Protein AF-E1F5T4-F1 (afdb_monomer_lite)

Structure (mmCIF, N/CA/C/O backbone):
data_AF-E1F5T4-F1
#
_entry.id   AF-E1F5T4-F1
#
loop_
_atom_site.group_PDB
_atom_site.id
_atom_site.type_symbol
_atom_site.label_atom_id
_atom_site.label_alt_id
_atom_site.label_comp_id
_atom_site.label_asym_id
_atom_site.label_entity_id
_atom_site.label_seq_id
_atom_site.pdbx_PDB_ins_code
_atom_site.Cartn_x
_atom_site.Cartn_y
_atom_site.Cartn_z
_atom_site.occupancy
_atom_site.B_iso_or_equiv
_atom_site.auth_seq_id
_atom_site.auth_comp_id
_atom_site.auth_asym_id
_atom_site.auth_atom_id
_atom_site.pdbx_PDB_model_num
ATOM 1 N N . MET A 1 1 ? 17.589 -21.939 8.152 1.00 44.81 1 MET A N 1
ATOM 2 C CA . MET A 1 1 ? 18.693 -21.433 8.996 1.00 44.81 1 MET A CA 1
ATOM 3 C C . MET A 1 1 ? 19.999 -21.638 8.258 1.00 44.81 1 MET A C 1
ATOM 5 O O . MET A 1 1 ? 20.348 -22.787 8.052 1.00 44.81 1 MET A O 1
ATOM 9 N N . LEU A 1 2 ? 20.675 -20.559 7.862 1.00 40.00 2 LEU A N 1
ATOM 10 C CA . LEU A 1 2 ? 22.120 -20.501 7.610 1.00 40.00 2 LEU A CA 1
ATOM 11 C C . LEU A 1 2 ? 22.508 -19.014 7.578 1.00 40.00 2 LEU A C 1
ATOM 13 O O . LEU A 1 2 ? 22.248 -18.298 6.619 1.00 40.00 2 LEU A O 1
ATOM 17 N N . THR A 1 3 ? 23.044 -18.553 8.702 1.00 41.19 3 THR A N 1
ATOM 18 C CA . THR A 1 3 ? 23.644 -17.238 8.944 1.00 41.19 3 THR A CA 1
ATOM 19 C C . THR A 1 3 ? 25.095 -17.230 8.475 1.00 41.19 3 THR A C 1
ATOM 21 O O . THR A 1 3 ? 25.847 -18.122 8.870 1.00 41.19 3 THR A O 1
ATOM 24 N N . ARG A 1 4 ? 25.532 -16.193 7.751 1.00 44.38 4 ARG A N 1
ATOM 25 C CA . ARG A 1 4 ? 26.949 -15.797 7.696 1.00 44.38 4 ARG A CA 1
ATOM 26 C C . ARG A 1 4 ? 27.090 -14.272 7.688 1.00 44.38 4 ARG A C 1
ATOM 28 O O . ARG A 1 4 ? 26.847 -13.618 6.683 1.00 44.38 4 ARG A O 1
ATOM 35 N N . ASN A 1 5 ? 27.509 -13.760 8.845 1.00 36.56 5 ASN A N 1
ATOM 36 C CA . ASN A 1 5 ? 28.290 -12.531 9.020 1.00 36.56 5 ASN A CA 1
ATOM 37 C C . ASN A 1 5 ? 29.606 -12.683 8.195 1.00 36.56 5 ASN A C 1
ATOM 39 O O . ASN A 1 5 ? 29.991 -13.809 7.886 1.00 36.56 5 ASN A O 1
ATOM 43 N N . SER A 1 6 ? 30.409 -11.681 7.828 1.00 39.72 6 SER A N 1
ATOM 44 C CA . SER A 1 6 ? 30.832 -10.498 8.580 1.00 39.72 6 SER A CA 1
ATOM 45 C C . SER A 1 6 ? 31.825 -9.667 7.736 1.00 39.72 6 SER A C 1
ATOM 47 O O . SER A 1 6 ? 32.564 -10.238 6.941 1.00 39.72 6 SER A O 1
ATOM 49 N N . LEU A 1 7 ? 31.927 -8.386 8.105 1.00 38.59 7 LEU A N 1
ATOM 50 C CA . LEU A 1 7 ? 33.125 -7.531 8.198 1.00 38.59 7 LEU A CA 1
ATOM 51 C C . LEU A 1 7 ? 33.671 -6.734 6.989 1.00 38.59 7 LEU A C 1
ATOM 53 O O . LEU A 1 7 ? 34.005 -7.252 5.930 1.00 38.59 7 LEU A O 1
ATOM 57 N N . LEU A 1 8 ? 33.796 -5.438 7.291 1.00 44.03 8 LEU A N 1
ATOM 58 C CA . LEU A 1 8 ? 34.416 -4.298 6.618 1.00 44.03 8 LEU A CA 1
ATOM 59 C C . LEU A 1 8 ? 35.960 -4.245 6.771 1.00 44.03 8 LEU A C 1
ATOM 61 O O . LEU A 1 8 ? 36.514 -4.926 7.632 1.00 44.03 8 LEU A O 1
ATOM 65 N N . ASP A 1 9 ? 36.555 -3.311 6.004 1.00 34.31 9 ASP A N 1
ATOM 66 C CA . ASP A 1 9 ? 37.854 -2.601 6.160 1.00 34.31 9 ASP A CA 1
ATOM 67 C C . ASP A 1 9 ? 39.138 -3.359 5.732 1.00 34.31 9 ASP A C 1
ATOM 69 O O . ASP A 1 9 ? 39.302 -4.532 6.030 1.00 34.31 9 ASP A O 1
ATOM 73 N N . THR A 1 10 ? 40.167 -2.819 5.049 1.00 37.69 10 THR A N 1
ATOM 74 C CA . THR A 1 10 ? 40.683 -1.450 4.767 1.00 37.69 10 THR A CA 1
ATOM 75 C C . THR A 1 10 ? 41.777 -1.553 3.660 1.00 37.69 10 THR A C 1
ATOM 77 O O . THR A 1 10 ? 42.378 -2.623 3.546 1.00 37.69 10 THR A O 1
ATOM 80 N N . PRO A 1 11 ? 42.147 -0.492 2.902 1.00 49.28 11 PRO A N 1
ATOM 81 C CA . PRO A 1 11 ? 43.300 -0.502 1.988 1.00 49.28 11 PRO A CA 1
ATOM 82 C C . PRO A 1 11 ? 44.520 0.241 2.571 1.00 49.28 11 PRO A C 1
ATOM 84 O O . PRO A 1 11 ? 44.391 1.383 3.001 1.00 49.28 11 PRO A O 1
ATOM 87 N N . MET A 1 12 ? 45.719 -0.358 2.534 1.00 36.31 12 MET A N 1
ATOM 88 C CA . MET A 1 12 ? 46.991 0.328 2.831 1.00 36.31 12 MET A CA 1
ATOM 89 C C . MET A 1 12 ? 48.173 -0.329 2.107 1.00 36.31 12 MET A C 1
ATOM 91 O O . MET A 1 12 ? 48.594 -1.412 2.493 1.00 36.31 12 MET A O 1
ATOM 95 N N . TYR A 1 13 ? 48.767 0.368 1.133 1.00 35.03 13 TYR A N 1
ATOM 96 C CA . TYR A 1 13 ? 50.180 0.199 0.770 1.00 35.03 13 TYR A CA 1
ATOM 97 C C . TYR A 1 13 ? 50.787 1.546 0.343 1.00 35.03 13 TYR A C 1
ATOM 99 O O . TYR A 1 13 ? 50.629 2.007 -0.784 1.00 35.03 13 TYR A O 1
ATOM 107 N N . SER A 1 14 ? 51.509 2.163 1.279 1.00 31.95 14 SER A N 1
ATOM 108 C CA . SER A 1 14 ? 52.645 3.067 1.032 1.00 31.95 14 SER A CA 1
ATOM 109 C C . SER A 1 14 ? 53.808 2.218 0.471 1.00 31.95 14 SER A C 1
ATOM 111 O O . SER A 1 14 ? 53.874 1.025 0.747 1.00 31.95 14 SER A O 1
ATOM 113 N N . THR A 1 15 ? 54.812 2.658 -0.293 1.00 32.66 15 THR A N 1
ATOM 114 C CA . THR A 1 15 ? 55.751 3.779 -0.126 1.00 32.66 15 THR A CA 1
ATOM 115 C C . THR A 1 15 ? 56.770 3.649 -1.276 1.00 32.66 15 THR A C 1
ATOM 117 O O . THR A 1 15 ? 57.199 2.531 -1.546 1.00 32.66 15 THR A O 1
ATOM 120 N N . SER A 1 16 ? 57.281 4.734 -1.866 1.00 32.66 16 SER A N 1
ATOM 121 C CA . SER A 1 16 ? 58.687 4.758 -2.320 1.00 32.66 16 SER A CA 1
ATOM 122 C C . SER A 1 16 ? 59.184 6.191 -2.497 1.00 32.66 16 SER A C 1
ATOM 124 O O . SER A 1 16 ? 58.722 6.936 -3.356 1.00 32.66 16 SER A O 1
ATOM 126 N N . ARG A 1 17 ? 60.132 6.576 -1.639 1.00 38.81 17 ARG A N 1
ATOM 127 C CA . ARG A 1 17 ? 60.861 7.847 -1.647 1.00 38.81 17 ARG A CA 1
ATOM 128 C C . ARG A 1 17 ? 62.343 7.508 -1.465 1.00 38.81 17 ARG A C 1
ATOM 130 O O . ARG A 1 17 ? 62.717 7.115 -0.368 1.00 38.81 17 ARG A O 1
ATOM 137 N N . LYS A 1 18 ? 63.156 7.635 -2.517 1.00 36.62 18 LYS A N 1
ATOM 138 C CA . LYS A 1 18 ? 64.642 7.596 -2.558 1.00 36.62 18 LYS A CA 1
ATOM 139 C C . LYS A 1 18 ? 65.040 8.212 -3.913 1.00 36.62 18 LYS A C 1
ATOM 141 O O . LYS A 1 18 ? 64.392 7.884 -4.892 1.00 36.62 18 L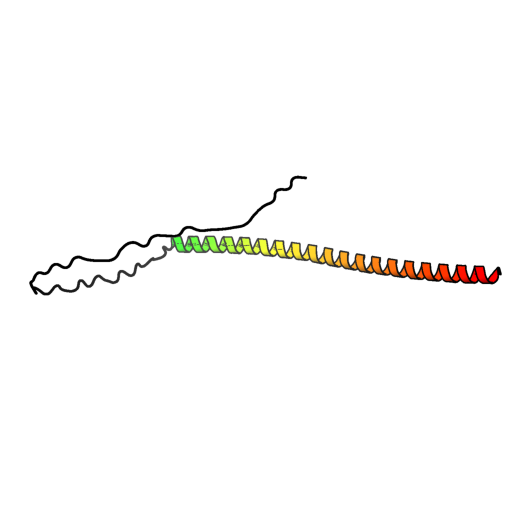YS A O 1
ATOM 146 N N . ASN A 1 19 ? 66.025 9.082 -4.124 1.00 33.28 19 ASN A N 1
ATOM 147 C CA . ASN A 1 19 ? 67.058 9.733 -3.322 1.00 33.28 19 ASN A CA 1
ATOM 148 C C . ASN A 1 19 ? 67.523 10.990 -4.092 1.00 33.28 19 ASN A C 1
ATOM 150 O O . ASN A 1 19 ? 67.328 11.092 -5.301 1.00 33.28 19 ASN A O 1
ATOM 154 N N . ARG A 1 20 ? 68.147 11.938 -3.388 1.00 33.66 20 ARG A N 1
ATOM 155 C CA . ARG A 1 20 ? 68.672 13.204 -3.916 1.00 33.66 20 ARG A CA 1
ATOM 156 C C . ARG A 1 20 ? 70.175 13.087 -4.248 1.00 33.66 20 ARG A C 1
ATOM 158 O O . ARG A 1 20 ? 70.926 12.591 -3.420 1.00 33.66 20 ARG A O 1
ATOM 165 N N . SER A 1 21 ? 70.546 13.654 -5.403 1.00 39.34 21 SER A N 1
ATOM 166 C CA . SER A 1 21 ? 71.750 14.456 -5.733 1.00 39.34 21 SER A CA 1
ATOM 167 C C . SER A 1 21 ? 73.175 13.860 -5.792 1.00 39.34 21 SER A C 1
ATOM 169 O O . SER A 1 21 ? 73.666 13.311 -4.815 1.00 39.34 21 SER A O 1
ATOM 171 N N . ILE A 1 22 ? 73.862 14.194 -6.901 1.00 39.69 22 ILE A N 1
ATOM 172 C CA . ILE A 1 22 ? 75.149 14.930 -7.069 1.00 39.69 22 ILE A CA 1
ATOM 173 C C . ILE A 1 22 ? 76.004 14.264 -8.165 1.00 39.69 22 ILE A C 1
ATOM 175 O O . ILE A 1 22 ? 76.480 13.151 -7.985 1.00 39.69 22 ILE A O 1
ATOM 179 N N . SER A 1 23 ? 76.275 14.992 -9.251 1.00 30.72 23 SER A N 1
ATOM 180 C CA . SER A 1 23 ? 77.585 15.010 -9.918 1.00 30.72 23 SER A CA 1
ATOM 181 C C . SER A 1 23 ? 77.607 16.195 -10.885 1.00 30.72 23 SER A C 1
ATOM 183 O O . SER A 1 23 ? 76.806 16.275 -11.814 1.00 30.72 23 SER A O 1
ATOM 185 N N . SER A 1 24 ? 78.476 17.152 -10.577 1.00 44.12 24 SER A N 1
ATOM 186 C CA . SER A 1 24 ? 78.881 18.240 -11.455 1.00 44.12 24 SER A CA 1
ATOM 187 C C . SER A 1 24 ? 80.137 17.778 -12.176 1.00 44.12 24 SER A C 1
ATOM 189 O O . SER A 1 24 ? 81.068 17.373 -11.490 1.00 44.12 24 SER A O 1
ATOM 191 N N . ASP A 1 25 ? 80.197 17.909 -13.498 1.00 36.31 25 ASP A N 1
ATOM 192 C CA . ASP A 1 25 ? 81.472 18.071 -14.187 1.00 36.31 25 ASP A CA 1
ATOM 193 C C . ASP A 1 25 ? 81.306 18.954 -15.424 1.00 36.31 25 ASP A C 1
ATOM 195 O O . ASP A 1 25 ? 80.297 18.938 -16.128 1.00 36.31 25 ASP A O 1
ATOM 199 N N . SER A 1 26 ? 82.301 19.815 -15.591 1.00 36.44 26 SER A N 1
ATOM 200 C CA . SER A 1 26 ? 82.337 20.975 -16.476 1.00 36.44 26 SER A CA 1
ATOM 201 C C . SER A 1 26 ? 83.002 20.603 -17.796 1.00 36.44 26 SER A C 1
ATOM 203 O O . SER A 1 26 ? 84.002 19.899 -17.746 1.00 36.44 26 SER A O 1
ATOM 205 N N . SER A 1 27 ? 82.551 21.139 -18.942 1.00 37.69 27 SER A N 1
ATOM 206 C CA . SER A 1 27 ? 83.442 21.503 -20.066 1.00 37.69 27 SER A CA 1
ATOM 207 C C . SER A 1 27 ? 82.690 21.977 -21.321 1.00 37.69 27 SER A C 1
ATOM 209 O O . SER A 1 27 ? 82.125 21.173 -22.051 1.00 37.69 27 SER A O 1
ATOM 211 N N . LEU A 1 28 ? 82.812 23.286 -21.566 1.00 43.22 28 LEU A N 1
ATOM 212 C CA . LEU A 1 28 ? 83.222 23.958 -22.812 1.00 43.22 28 LEU A CA 1
ATOM 213 C C . LEU A 1 28 ? 82.461 23.750 -24.143 1.00 43.22 28 LEU A C 1
ATOM 215 O O . LEU A 1 28 ? 82.140 22.651 -24.571 1.00 43.22 28 LEU A O 1
ATOM 219 N N . TYR A 1 29 ? 82.392 24.885 -24.853 1.00 39.69 29 TYR A N 1
ATOM 220 C CA . TYR A 1 29 ? 82.101 25.113 -26.276 1.00 39.69 29 TYR A CA 1
ATOM 221 C C . TYR A 1 29 ? 80.663 25.499 -26.641 1.00 39.69 29 TYR A C 1
ATOM 223 O O . TYR A 1 29 ? 79.801 24.700 -26.988 1.00 39.69 29 TYR A O 1
ATOM 231 N N . LEU A 1 30 ? 80.470 26.821 -26.648 1.00 48.28 30 LEU A N 1
ATOM 232 C CA . LEU A 1 30 ? 79.462 27.524 -27.423 1.00 48.28 30 LEU A CA 1
ATOM 233 C C . LEU A 1 30 ? 79.748 27.278 -28.916 1.00 48.28 30 LEU A C 1
ATOM 235 O O . LEU A 1 30 ? 80.675 27.864 -29.476 1.00 48.28 30 LEU A O 1
ATOM 239 N N . CYS A 1 31 ? 78.979 26.407 -29.567 1.00 39.78 31 CYS A N 1
ATOM 240 C CA . CYS A 1 31 ? 78.961 26.344 -31.022 1.00 39.78 31 CYS A CA 1
ATOM 241 C C . CYS A 1 31 ? 77.593 25.929 -31.568 1.00 39.78 31 CYS A C 1
ATOM 243 O O . CYS A 1 31 ? 77.115 24.827 -31.336 1.00 39.78 31 CYS A O 1
ATOM 245 N N . GLN A 1 32 ? 77.079 26.833 -32.401 1.00 39.25 32 GLN A N 1
ATOM 246 C CA . GLN A 1 32 ? 76.329 26.551 -33.620 1.00 39.25 32 GLN A CA 1
ATOM 247 C C . GLN A 1 32 ? 74.810 26.336 -33.499 1.00 39.25 32 GLN A C 1
ATOM 249 O O . GLN A 1 32 ? 74.302 25.334 -33.013 1.00 39.25 32 GLN A O 1
ATOM 254 N N . SER A 1 33 ? 74.109 27.346 -34.027 1.00 50.31 33 SER A N 1
ATOM 255 C CA . SER A 1 33 ? 72.684 27.422 -34.351 1.00 50.31 33 SER A CA 1
ATOM 256 C C . SER A 1 33 ? 72.089 26.082 -34.804 1.00 50.31 33 SER A C 1
ATOM 258 O O . SER A 1 33 ? 72.430 25.584 -35.877 1.00 50.31 33 SER A O 1
ATOM 260 N N . GLN A 1 34 ? 71.164 25.529 -34.015 1.00 43.41 34 GLN A N 1
ATOM 261 C CA . GLN A 1 34 ? 70.242 24.490 -34.468 1.00 43.41 34 GLN A CA 1
ATOM 262 C C . GLN A 1 34 ? 68.843 25.088 -34.574 1.00 43.41 34 GLN A C 1
ATOM 264 O O . GLN A 1 34 ? 68.234 25.517 -33.596 1.00 43.41 34 GLN A O 1
ATOM 269 N N . VAL A 1 35 ? 68.386 25.142 -35.821 1.00 48.59 35 VAL A N 1
ATOM 270 C CA . VAL A 1 35 ? 67.021 25.419 -36.254 1.00 48.59 35 VAL A CA 1
ATOM 271 C C . VAL A 1 35 ? 66.054 24.625 -35.373 1.00 48.59 35 VAL A C 1
ATOM 273 O O . VAL A 1 35 ? 66.193 23.409 -35.262 1.00 48.59 35 VAL A O 1
ATOM 276 N N . MET A 1 36 ? 65.087 25.301 -34.747 1.00 44.91 36 MET A N 1
ATOM 277 C CA . MET A 1 36 ? 63.979 24.620 -34.074 1.00 44.91 36 MET A CA 1
ATOM 278 C C . MET A 1 36 ? 63.280 23.728 -35.104 1.00 44.91 36 MET A C 1
ATOM 280 O O . MET A 1 36 ? 62.787 24.262 -36.103 1.00 44.91 36 MET A O 1
ATOM 284 N N . PRO A 1 37 ? 63.202 22.401 -34.906 1.00 46.94 37 PRO A N 1
ATOM 285 C CA . PRO A 1 37 ? 62.277 21.610 -35.683 1.00 46.94 37 PRO A CA 1
ATOM 286 C C . PRO A 1 37 ? 60.885 22.084 -35.268 1.00 46.94 37 PRO A C 1
ATOM 288 O O . PRO A 1 37 ? 60.471 21.894 -34.125 1.00 46.94 37 PRO A O 1
ATOM 291 N N . THR A 1 38 ? 60.157 22.729 -36.176 1.00 49.12 38 THR A N 1
ATOM 292 C CA . THR A 1 38 ? 58.707 22.858 -36.060 1.00 49.12 38 THR A CA 1
ATOM 293 C C . THR A 1 38 ? 58.123 21.464 -36.261 1.00 49.12 38 THR A C 1
ATOM 295 O O . THR A 1 38 ? 57.573 21.141 -37.311 1.00 49.12 38 THR A O 1
ATOM 298 N N . THR A 1 39 ? 58.275 20.590 -35.262 1.00 49.16 39 THR A N 1
ATOM 299 C CA . THR A 1 39 ? 57.403 19.428 -35.149 1.00 49.16 39 THR A CA 1
ATOM 300 C C . THR A 1 39 ? 56.009 20.002 -34.993 1.00 49.16 39 THR A C 1
ATOM 302 O O . THR A 1 39 ? 55.657 20.549 -33.945 1.00 49.16 39 THR A O 1
ATOM 305 N N . SER A 1 40 ? 55.283 19.978 -36.110 1.00 50.09 40 SER A N 1
ATOM 306 C CA . SER A 1 40 ? 53.843 20.114 -36.193 1.00 50.09 40 SER A CA 1
ATOM 307 C C . SER A 1 40 ? 53.230 19.569 -34.911 1.00 50.09 40 SER A C 1
ATOM 309 O O . SER A 1 40 ? 53.544 18.450 -34.503 1.00 50.09 40 SER A O 1
ATOM 311 N N . LEU A 1 41 ? 52.375 20.361 -34.270 1.00 52.47 41 LEU A N 1
ATOM 312 C CA . LEU A 1 41 ? 51.372 19.804 -33.382 1.00 52.47 41 LEU A CA 1
ATOM 313 C C . LEU A 1 41 ? 50.558 18.836 -34.246 1.00 52.47 41 LEU A C 1
ATOM 315 O O . LEU A 1 41 ? 49.586 19.234 -34.885 1.00 52.47 41 LEU A O 1
ATOM 319 N N . GLU A 1 42 ? 50.974 17.572 -34.302 1.00 42.59 42 GLU A N 1
ATOM 320 C CA . GLU A 1 42 ? 50.082 16.469 -34.599 1.00 42.59 42 GLU A CA 1
ATOM 321 C C . GLU A 1 42 ? 49.035 16.522 -33.495 1.00 42.59 42 GLU A C 1
ATOM 323 O O . GLU A 1 42 ? 49.163 15.939 -32.419 1.00 42.59 42 GLU A O 1
ATOM 328 N N . SER A 1 43 ? 47.994 17.315 -33.755 1.00 46.88 43 SER A N 1
ATOM 329 C CA . SER A 1 43 ? 46.686 17.046 -33.202 1.00 46.88 43 SER A CA 1
ATOM 330 C C . SER A 1 43 ? 46.467 15.574 -33.495 1.00 46.88 43 SER A C 1
ATOM 332 O O . SER A 1 43 ? 46.288 15.206 -34.653 1.00 46.88 43 SER A O 1
ATOM 334 N N . SER A 1 44 ? 46.579 14.728 -32.469 1.00 50.62 44 SER A N 1
ATOM 335 C CA . SER A 1 44 ? 46.069 13.364 -32.522 1.00 50.62 44 SER A CA 1
ATOM 336 C C . SER A 1 44 ? 44.579 13.501 -32.762 1.00 50.62 44 SER A C 1
ATOM 338 O O . SER A 1 44 ? 43.770 13.619 -31.843 1.00 50.62 44 SER A O 1
ATOM 340 N N . GLN A 1 45 ? 44.244 13.609 -34.038 1.00 57.12 45 GLN A N 1
ATOM 341 C CA . GLN A 1 45 ? 42.905 13.667 -34.545 1.00 57.12 45 GLN A CA 1
ATOM 342 C C . GLN A 1 45 ? 42.419 12.232 -34.404 1.00 57.12 45 GLN A C 1
ATOM 344 O O . GLN A 1 45 ? 42.566 11.417 -35.310 1.00 57.12 45 GLN A O 1
ATOM 349 N N . TYR A 1 46 ? 41.904 11.898 -33.218 1.00 56.88 46 TYR A N 1
ATOM 350 C CA . TYR A 1 46 ? 40.985 10.780 -33.063 1.00 56.88 46 TYR A CA 1
ATOM 351 C C . TYR A 1 46 ? 39.758 11.130 -33.910 1.00 56.88 46 TYR A C 1
ATOM 353 O O . TYR A 1 46 ? 38.765 11.671 -33.430 1.00 56.88 46 TYR A O 1
ATOM 361 N N . SER A 1 47 ? 39.883 10.915 -35.218 1.00 59.28 47 SER A N 1
ATOM 362 C CA . SER A 1 47 ? 38.764 10.860 -36.137 1.00 59.28 47 SER A CA 1
ATOM 363 C C . SER A 1 47 ? 38.010 9.608 -35.742 1.00 59.28 47 SER A C 1
ATOM 365 O O . SER A 1 47 ? 38.420 8.507 -36.100 1.00 59.28 47 SER A O 1
ATOM 367 N N . LEU A 1 48 ? 36.969 9.779 -34.932 1.00 59.69 48 LEU A N 1
ATOM 368 C CA . LEU A 1 48 ? 36.032 8.711 -34.633 1.00 59.69 48 LEU A CA 1
ATOM 369 C C . LEU A 1 48 ? 35.537 8.182 -35.985 1.00 59.69 48 LEU A C 1
ATOM 371 O O . LEU A 1 48 ? 34.926 8.938 -36.745 1.00 59.69 48 LEU A O 1
ATOM 375 N N . ASP A 1 49 ? 35.891 6.945 -36.332 1.00 72.44 49 ASP A N 1
ATOM 376 C CA . ASP A 1 49 ? 35.490 6.384 -37.617 1.00 72.44 49 ASP A CA 1
ATOM 377 C C . ASP A 1 49 ? 33.954 6.321 -37.666 1.00 72.44 49 ASP A C 1
ATOM 379 O O . ASP A 1 49 ? 33.280 6.179 -36.639 1.00 72.44 49 ASP A O 1
ATOM 383 N N . ALA A 1 50 ? 33.367 6.459 -38.855 1.00 68.62 50 ALA A N 1
ATOM 384 C CA . ALA A 1 50 ? 31.912 6.433 -39.006 1.00 68.62 50 ALA A CA 1
ATOM 385 C C . ALA A 1 50 ? 31.319 5.121 -38.452 1.00 68.62 50 AL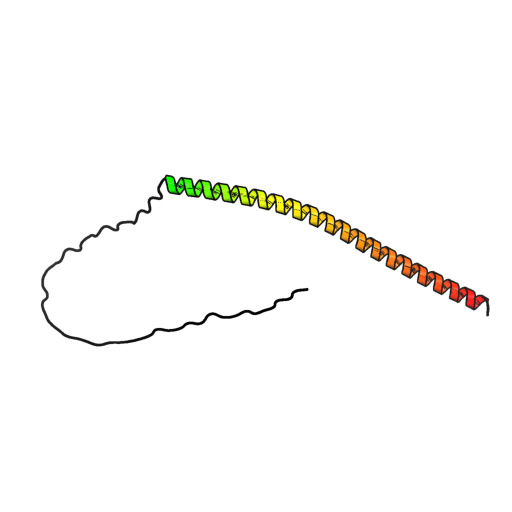A A C 1
ATOM 387 O O . ALA A 1 50 ? 30.203 5.107 -37.931 1.00 68.62 50 ALA A O 1
ATOM 388 N N . SER A 1 51 ? 32.098 4.038 -38.504 1.00 72.25 51 SER A N 1
ATOM 389 C CA . SER A 1 51 ? 31.794 2.738 -37.906 1.00 72.25 51 SER A CA 1
ATOM 390 C C . SER A 1 51 ? 31.681 2.793 -36.371 1.00 72.25 51 SER A C 1
ATOM 392 O O . SER A 1 51 ? 30.673 2.340 -35.821 1.00 72.25 51 SER A O 1
ATOM 394 N N . ASP A 1 52 ? 32.639 3.421 -35.685 1.00 79.31 52 ASP A N 1
ATOM 395 C CA . ASP A 1 52 ? 32.647 3.612 -34.227 1.00 79.31 52 ASP A CA 1
ATOM 396 C C . ASP A 1 52 ? 31.500 4.524 -33.766 1.00 79.31 52 ASP A C 1
ATOM 398 O O . ASP A 1 52 ? 30.857 4.265 -32.744 1.00 79.31 52 ASP A O 1
ATOM 402 N N . SER A 1 53 ? 31.181 5.561 -34.552 1.00 81.62 53 SER A N 1
ATOM 403 C CA . SER A 1 53 ? 30.038 6.450 -34.293 1.00 81.62 53 SER A CA 1
ATOM 404 C C . SER A 1 53 ? 28.708 5.697 -34.367 1.00 81.62 53 SER A C 1
ATOM 406 O O . SER A 1 53 ? 27.864 5.803 -33.473 1.00 81.62 53 SER A O 1
ATOM 408 N N . MET A 1 54 ? 28.539 4.877 -35.407 1.00 86.00 54 MET A N 1
ATOM 409 C CA . MET A 1 54 ? 27.344 4.060 -35.605 1.00 86.00 54 MET A CA 1
ATOM 410 C C . MET A 1 54 ? 27.204 2.973 -34.537 1.00 86.00 54 MET A C 1
ATOM 412 O O . MET A 1 54 ? 26.093 2.702 -34.076 1.00 86.00 54 MET A O 1
ATOM 416 N N . TYR A 1 55 ? 28.314 2.375 -34.101 1.00 90.81 55 TYR A N 1
ATOM 417 C CA . TYR A 1 55 ? 28.310 1.410 -33.006 1.00 90.81 55 TYR A CA 1
ATOM 418 C C . TYR A 1 55 ? 27.876 2.054 -31.684 1.00 90.81 55 TYR A C 1
ATOM 420 O O . TYR A 1 55 ? 27.001 1.517 -31.000 1.00 90.81 55 TYR A O 1
ATOM 428 N N . LEU A 1 56 ? 28.427 3.225 -31.347 1.00 92.94 56 LEU A N 1
ATOM 429 C CA . LEU A 1 56 ? 28.047 3.970 -30.147 1.00 92.94 56 LEU A CA 1
ATOM 430 C C . LEU A 1 56 ? 26.572 4.398 -30.186 1.00 92.94 56 LEU A C 1
ATOM 432 O O . LEU A 1 56 ? 25.864 4.276 -29.184 1.00 92.94 56 LEU A O 1
ATOM 436 N N . LEU A 1 57 ? 26.077 4.835 -31.346 1.00 93.81 57 LEU A N 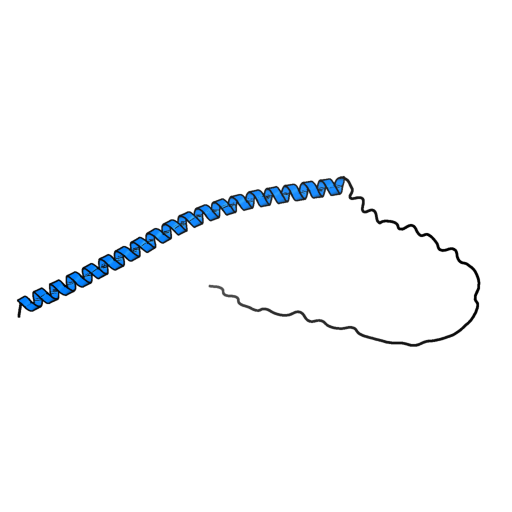1
ATOM 437 C CA . LEU A 1 57 ? 24.664 5.160 -31.539 1.00 93.81 57 LEU A CA 1
ATOM 438 C C . LEU A 1 57 ? 23.766 3.934 -31.319 1.00 93.81 57 LEU A C 1
ATOM 440 O O . LEU A 1 57 ? 22.783 4.007 -30.586 1.00 93.81 57 LEU A O 1
ATOM 444 N N . ALA A 1 58 ? 24.116 2.782 -31.891 1.00 94.12 58 ALA A N 1
ATOM 445 C CA . ALA A 1 58 ? 23.340 1.559 -31.702 1.00 94.12 58 ALA A CA 1
ATOM 446 C C . ALA A 1 58 ? 23.378 1.072 -30.243 1.00 94.12 58 ALA A C 1
ATOM 448 O O . ALA A 1 58 ? 22.363 0.624 -29.710 1.00 94.12 58 ALA A O 1
ATOM 449 N N . ALA A 1 59 ? 24.532 1.166 -29.576 1.00 95.81 59 ALA A N 1
ATOM 450 C CA . ALA A 1 59 ? 24.672 0.804 -28.169 1.00 95.81 59 ALA A CA 1
ATOM 451 C C . ALA A 1 59 ? 23.816 1.705 -27.268 1.00 95.81 59 ALA A C 1
ATOM 453 O O . ALA A 1 59 ? 23.054 1.200 -26.449 1.00 95.81 59 ALA A O 1
ATOM 454 N N . THR A 1 60 ? 23.876 3.024 -27.466 1.00 96.44 60 THR A N 1
ATOM 455 C CA . THR A 1 60 ? 23.063 3.982 -26.701 1.00 96.44 60 THR A CA 1
ATOM 456 C C . THR A 1 60 ? 21.568 3.789 -26.940 1.00 96.44 60 THR A C 1
ATOM 458 O O . THR A 1 60 ? 20.809 3.778 -25.976 1.00 96.44 60 THR A O 1
ATOM 461 N N . GLN A 1 61 ? 21.135 3.546 -28.181 1.00 97.56 61 GLN A N 1
ATOM 462 C CA . GLN A 1 61 ? 19.732 3.248 -28.492 1.00 97.56 61 GLN A CA 1
ATOM 463 C C . GLN A 1 61 ? 19.236 1.979 -27.793 1.00 97.56 61 GLN A C 1
ATOM 465 O O . GLN A 1 61 ? 18.136 1.984 -27.242 1.00 97.56 61 GLN A O 1
ATOM 470 N N . ARG A 1 62 ? 20.046 0.910 -27.760 1.00 97.12 62 ARG A N 1
ATOM 471 C CA . ARG A 1 62 ? 19.703 -0.306 -27.005 1.00 97.12 62 ARG A CA 1
ATOM 472 C C . ARG A 1 62 ? 19.585 -0.019 -25.514 1.00 97.12 62 ARG A C 1
ATOM 474 O O . ARG A 1 62 ? 18.591 -0.406 -24.918 1.00 97.12 62 ARG A O 1
ATOM 481 N N . THR A 1 63 ? 20.543 0.702 -24.933 1.00 98.00 63 THR A N 1
ATOM 482 C CA . THR A 1 63 ? 20.494 1.069 -23.512 1.00 98.00 63 THR A CA 1
ATOM 483 C C . THR A 1 63 ? 19.253 1.900 -23.187 1.00 98.00 63 THR A C 1
ATOM 485 O O . THR A 1 63 ? 18.587 1.631 -22.194 1.00 98.00 63 THR A O 1
ATOM 488 N N . ILE A 1 64 ? 18.900 2.875 -24.031 1.00 98.12 64 ILE A N 1
ATOM 489 C CA . ILE A 1 64 ? 17.684 3.682 -23.857 1.00 98.12 64 ILE A CA 1
ATOM 490 C C . ILE A 1 64 ? 16.438 2.796 -23.915 1.00 98.12 64 ILE A C 1
ATOM 492 O O . ILE A 1 64 ? 15.556 2.949 -23.074 1.00 98.12 64 ILE A O 1
ATOM 496 N N . ALA A 1 65 ? 16.364 1.865 -24.869 1.00 97.88 65 ALA A N 1
ATOM 497 C CA . ALA A 1 65 ? 15.238 0.944 -24.975 1.00 97.88 65 ALA A CA 1
ATOM 498 C C . ALA A 1 65 ? 15.100 0.080 -23.712 1.00 97.88 65 ALA A C 1
ATOM 500 O O . ALA A 1 65 ? 14.020 0.044 -23.131 1.00 97.88 65 ALA A O 1
ATOM 501 N N . THR A 1 66 ? 16.195 -0.523 -23.237 1.00 98.31 66 THR A N 1
ATOM 502 C CA . THR A 1 66 ? 16.202 -1.332 -22.008 1.00 98.31 66 THR A CA 1
ATOM 503 C C . THR A 1 66 ? 15.790 -0.519 -20.782 1.00 98.31 66 THR A C 1
ATOM 505 O O . THR A 1 66 ? 14.921 -0.931 -20.022 1.00 98.31 66 THR A O 1
ATOM 508 N N . LEU A 1 67 ? 16.347 0.682 -20.604 1.00 98.44 67 LEU A N 1
ATOM 509 C CA . LEU A 1 67 ? 15.971 1.545 -19.482 1.00 98.44 67 LEU A CA 1
ATOM 510 C C . LEU A 1 67 ? 14.512 1.998 -19.571 1.00 98.44 67 LEU A C 1
ATOM 512 O O . LEU A 1 67 ? 13.871 2.220 -18.547 1.00 98.44 67 LEU A O 1
ATOM 516 N N . THR A 1 68 ? 13.975 2.157 -20.780 1.00 98.19 68 THR A N 1
ATOM 517 C CA . THR A 1 68 ? 12.570 2.528 -20.975 1.00 98.19 68 THR A CA 1
ATOM 518 C C . THR A 1 68 ? 11.649 1.388 -20.550 1.00 98.19 68 THR A C 1
ATOM 520 O O . THR A 1 68 ? 10.669 1.645 -19.857 1.00 98.19 68 THR A O 1
ATOM 523 N N . THR A 1 69 ? 11.975 0.139 -20.902 1.00 98.19 69 THR A N 1
ATOM 524 C CA . THR A 1 69 ? 11.185 -1.028 -20.483 1.00 98.19 69 THR A CA 1
ATOM 525 C C . THR A 1 69 ? 11.272 -1.254 -18.977 1.00 98.19 69 THR A C 1
ATOM 527 O O . THR A 1 69 ? 10.239 -1.388 -18.331 1.00 98.19 69 THR A O 1
ATOM 530 N N . GLU A 1 70 ? 12.473 -1.188 -18.394 1.00 98.44 70 GLU A N 1
ATOM 531 C CA . GLU A 1 70 ? 12.664 -1.336 -16.943 1.00 98.44 70 GLU A CA 1
ATOM 532 C C . GLU A 1 70 ? 11.911 -0.254 -16.154 1.00 98.44 70 GLU A C 1
ATOM 534 O O . GLU A 1 70 ? 11.302 -0.534 -15.124 1.00 98.44 70 GLU A O 1
ATOM 539 N N . ASN A 1 71 ? 11.905 0.994 -16.639 1.00 98.50 71 ASN A N 1
ATOM 540 C CA . ASN A 1 71 ? 11.146 2.063 -15.991 1.00 98.50 71 ASN A CA 1
ATOM 541 C C . ASN A 1 71 ? 9.634 1.824 -16.030 1.00 98.50 71 ASN A C 1
ATOM 543 O O . ASN A 1 71 ? 8.946 2.200 -15.081 1.00 98.50 71 ASN A O 1
ATOM 547 N N . GLU A 1 72 ? 9.110 1.238 -17.104 1.00 98.38 72 GLU A N 1
ATOM 548 C CA . GLU A 1 72 ? 7.682 0.938 -17.191 1.00 98.38 72 GLU A CA 1
ATOM 549 C C . GLU A 1 72 ? 7.300 -0.209 -16.247 1.00 98.38 72 GLU A C 1
ATOM 551 O O . GLU A 1 72 ? 6.360 -0.067 -15.468 1.00 98.38 72 GLU A O 1
ATOM 556 N N . GLU A 1 73 ? 8.106 -1.271 -16.188 1.00 98.31 73 GLU A N 1
ATOM 557 C CA . GLU A 1 73 ? 7.929 -2.357 -15.214 1.00 98.31 73 GLU A CA 1
ATOM 558 C C . GLU A 1 73 ? 7.966 -1.834 -13.768 1.00 98.31 73 GLU A C 1
ATOM 560 O O . GLU A 1 73 ? 7.121 -2.177 -12.937 1.00 98.31 73 GLU A O 1
ATOM 565 N N . LEU A 1 74 ? 8.903 -0.933 -13.451 1.00 98.69 74 LEU A N 1
ATOM 566 C CA . LEU A 1 74 ? 8.969 -0.302 -12.132 1.00 98.69 74 LEU A CA 1
ATOM 567 C C . LEU A 1 74 ? 7.720 0.530 -11.819 1.00 98.69 74 LEU A C 1
ATOM 569 O O . LEU A 1 74 ? 7.251 0.512 -10.679 1.00 98.69 74 LEU A O 1
ATOM 573 N N . ARG A 1 75 ? 7.154 1.243 -12.798 1.00 98.56 75 ARG A N 1
ATOM 574 C CA . ARG A 1 75 ? 5.902 1.996 -12.612 1.00 98.56 75 ARG A CA 1
ATOM 575 C C . ARG A 1 75 ? 4.728 1.074 -12.316 1.00 98.56 75 ARG A C 1
ATOM 577 O O . ARG A 1 75 ? 3.943 1.376 -11.414 1.00 98.56 75 ARG A O 1
ATOM 584 N N . GLU A 1 76 ? 4.631 -0.052 -13.013 1.00 98.25 76 GLU A N 1
ATOM 585 C CA . GLU A 1 76 ? 3.614 -1.069 -12.744 1.00 98.25 76 GLU A CA 1
ATOM 586 C C . GLU A 1 76 ? 3.771 -1.650 -11.333 1.00 98.25 76 GLU A C 1
ATOM 588 O O . GLU A 1 76 ? 2.807 -1.691 -10.562 1.00 98.25 76 GLU A O 1
ATOM 593 N N . HIS A 1 77 ? 4.995 -2.014 -10.938 1.00 98.50 77 HIS A N 1
ATOM 594 C CA . HIS A 1 77 ? 5.282 -2.500 -9.589 1.00 98.50 77 HIS A CA 1
ATOM 595 C C . HIS A 1 77 ? 4.920 -1.480 -8.507 1.00 98.50 77 HIS A C 1
ATOM 597 O O . HIS A 1 77 ? 4.300 -1.844 -7.504 1.00 98.50 77 HIS A O 1
ATOM 603 N N . ILE A 1 78 ? 5.257 -0.203 -8.712 1.00 98.56 78 ILE A N 1
ATOM 604 C CA . ILE A 1 78 ? 4.876 0.880 -7.801 1.00 98.56 78 ILE A CA 1
ATOM 605 C C . ILE A 1 78 ? 3.352 0.969 -7.697 1.00 98.56 78 ILE A C 1
ATOM 607 O O . ILE A 1 78 ? 2.836 1.031 -6.585 1.00 98.56 78 ILE A O 1
ATOM 611 N N . SER A 1 79 ? 2.625 0.906 -8.815 1.00 98.38 79 SER A N 1
ATOM 612 C CA . SER A 1 79 ? 1.157 0.942 -8.814 1.00 98.38 79 SER A CA 1
ATOM 613 C C . SER A 1 79 ? 0.551 -0.196 -7.983 1.00 98.38 79 SER A C 1
ATOM 615 O O . SER A 1 79 ? -0.295 0.042 -7.115 1.00 98.38 79 SER A O 1
ATOM 617 N N . VAL A 1 80 ? 1.032 -1.429 -8.178 1.00 98.31 80 VAL A N 1
ATOM 618 C CA . VAL A 1 80 ? 0.577 -2.600 -7.411 1.00 98.31 80 VAL A CA 1
ATOM 619 C C . VAL A 1 80 ? 0.862 -2.427 -5.918 1.00 98.31 80 VAL A C 1
ATOM 621 O O . VAL A 1 80 ? -0.024 -2.656 -5.090 1.00 98.31 80 VAL A O 1
ATOM 624 N N . LEU A 1 81 ? 2.070 -1.986 -5.560 1.00 98.44 81 LEU A N 1
ATOM 625 C CA . LEU A 1 81 ? 2.454 -1.764 -4.166 1.00 98.44 81 LEU A CA 1
ATOM 626 C C . LEU A 1 81 ? 1.648 -0.635 -3.515 1.00 98.44 81 LEU A C 1
ATOM 628 O O . LEU A 1 81 ? 1.234 -0.775 -2.366 1.00 98.44 81 LEU A O 1
ATOM 632 N N . SER A 1 82 ? 1.371 0.451 -4.237 1.00 98.38 82 SER A N 1
ATOM 633 C CA . SER A 1 82 ? 0.523 1.543 -3.752 1.00 98.38 82 SER A CA 1
ATOM 634 C C . SER A 1 82 ? -0.898 1.067 -3.450 1.00 98.38 82 SER A C 1
ATOM 636 O O . SER A 1 82 ? -1.426 1.375 -2.382 1.00 98.38 82 SER A O 1
ATOM 638 N N . ASN A 1 83 ? -1.492 0.254 -4.327 1.00 98.00 83 ASN A N 1
ATOM 639 C CA . ASN A 1 83 ? -2.826 -0.313 -4.106 1.00 98.00 83 ASN A CA 1
ATOM 640 C C . ASN A 1 83 ? -2.854 -1.267 -2.900 1.00 98.00 83 ASN A C 1
ATOM 642 O O . ASN A 1 83 ? -3.788 -1.240 -2.089 1.00 98.00 83 ASN A O 1
ATOM 646 N N . ALA A 1 84 ? -1.817 -2.096 -2.748 1.00 98.12 84 ALA A N 1
ATOM 647 C CA . ALA A 1 84 ? -1.676 -2.983 -1.597 1.00 98.12 84 ALA A CA 1
ATOM 648 C C . ALA A 1 84 ? -1.520 -2.191 -0.288 1.00 98.12 84 ALA A C 1
ATOM 650 O O . ALA A 1 84 ? -2.157 -2.521 0.715 1.00 98.12 84 ALA A O 1
ATOM 651 N N . LEU A 1 85 ? -0.729 -1.114 -0.305 1.00 98.38 85 LEU A N 1
ATOM 652 C CA . LEU A 1 85 ? -0.543 -0.235 0.845 1.00 98.38 85 LEU A CA 1
ATOM 653 C C . LEU A 1 85 ? -1.854 0.449 1.241 1.00 98.38 85 LEU A C 1
ATOM 655 O O . LEU A 1 85 ? -2.219 0.410 2.413 1.00 98.38 85 LEU A O 1
ATOM 659 N N . GLN A 1 86 ? -2.596 0.995 0.274 1.00 98.06 86 GLN A N 1
ATOM 660 C CA . GLN A 1 86 ? -3.906 1.601 0.518 1.00 98.06 86 GLN A CA 1
ATOM 661 C C . GLN A 1 86 ? -4.895 0.590 1.117 1.00 98.06 86 GLN A C 1
ATOM 663 O O . GLN A 1 86 ? -5.621 0.892 2.064 1.00 98.06 86 GLN A O 1
ATOM 668 N N . SER A 1 87 ? -4.898 -0.644 0.611 1.00 97.50 87 SER A N 1
ATOM 669 C CA . SER A 1 87 ? -5.727 -1.713 1.177 1.00 97.50 87 SER A CA 1
ATOM 670 C C . SER A 1 87 ? -5.321 -2.011 2.625 1.00 97.50 87 SER A C 1
ATOM 672 O O . SER A 1 87 ? -6.173 -2.087 3.511 1.00 97.50 87 SER A O 1
ATOM 674 N N . SER A 1 88 ? -4.018 -2.095 2.902 1.00 98.31 88 SER A N 1
ATOM 675 C CA . SER A 1 88 ? -3.503 -2.314 4.255 1.00 98.31 88 SER A CA 1
ATOM 676 C C . SER A 1 88 ? -3.877 -1.187 5.218 1.00 98.31 88 SER A C 1
ATOM 678 O O . SER A 1 88 ? -4.214 -1.475 6.365 1.00 98.31 88 SER A O 1
ATOM 680 N N . THR A 1 89 ? -3.845 0.079 4.790 1.00 98.12 89 THR A N 1
ATOM 681 C CA . THR A 1 89 ? -4.244 1.200 5.655 1.00 98.12 89 THR A CA 1
ATOM 682 C C . THR A 1 89 ? -5.724 1.115 6.011 1.00 98.12 89 THR A C 1
ATOM 684 O O . THR A 1 89 ? -6.061 1.207 7.186 1.00 98.12 89 THR A O 1
ATOM 687 N N . THR A 1 90 ? -6.599 0.796 5.048 1.00 98.06 90 THR A N 1
ATOM 688 C CA . THR A 1 90 ? -8.036 0.632 5.346 1.00 98.06 90 THR A CA 1
ATOM 689 C C . THR A 1 90 ? -8.320 -0.503 6.338 1.00 98.06 90 THR A C 1
ATOM 691 O O . THR A 1 90 ? -9.200 -0.384 7.191 1.00 98.06 90 THR A O 1
ATOM 694 N N . LEU A 1 91 ? -7.552 -1.598 6.278 1.00 98.25 91 LEU A N 1
ATOM 695 C CA . LEU A 1 91 ? -7.665 -2.701 7.234 1.00 98.25 91 LEU A CA 1
ATOM 696 C C . LEU A 1 91 ? -7.204 -2.297 8.638 1.00 98.25 91 LEU A C 1
ATOM 698 O O . LEU A 1 91 ? -7.819 -2.713 9.622 1.00 98.25 91 LEU A O 1
ATOM 702 N N . LEU A 1 92 ? -6.144 -1.492 8.743 1.00 98.56 92 LEU A N 1
ATOM 703 C CA . LEU A 1 92 ? -5.679 -0.958 10.024 1.00 98.56 92 LEU A CA 1
ATOM 704 C C . LEU A 1 92 ? -6.713 -0.013 10.640 1.00 98.56 92 LEU A C 1
ATOM 706 O O . LEU A 1 92 ? -7.025 -0.166 11.820 1.00 98.56 92 LEU A O 1
ATOM 710 N N . ASP A 1 93 ? -7.310 0.870 9.841 1.00 98.44 93 ASP A N 1
ATOM 711 C CA . ASP A 1 93 ? -8.378 1.761 10.301 1.00 98.44 93 ASP A CA 1
ATOM 712 C C . ASP A 1 93 ? -9.590 0.963 10.796 1.00 98.44 93 ASP A C 1
ATOM 714 O O . ASP A 1 93 ? -10.132 1.230 11.870 1.00 98.44 93 ASP A O 1
ATOM 718 N N . ARG A 1 94 ? -9.992 -0.085 10.061 1.00 98.44 94 ARG A N 1
ATOM 719 C CA . ARG A 1 94 ? -11.098 -0.952 10.487 1.00 98.44 94 ARG A CA 1
ATOM 720 C C . ARG A 1 94 ? -10.773 -1.704 11.775 1.00 98.44 94 ARG A C 1
ATOM 722 O O . ARG A 1 94 ? -11.643 -1.857 12.630 1.00 98.44 94 ARG A O 1
ATOM 729 N N . LYS A 1 95 ? -9.536 -2.178 11.927 1.00 98.69 95 LYS A N 1
ATOM 730 C CA . LYS A 1 95 ? -9.080 -2.824 13.162 1.00 98.69 95 LYS A CA 1
ATOM 731 C C . LYS A 1 95 ? -9.165 -1.860 14.346 1.00 98.69 95 LYS A C 1
ATOM 733 O O . LYS A 1 95 ? -9.639 -2.264 15.404 1.00 98.69 95 LYS A O 1
ATOM 738 N N . GLU A 1 96 ? -8.734 -0.617 14.169 1.00 98.69 96 GLU A N 1
ATOM 739 C CA . GLU A 1 96 ? -8.797 0.408 15.211 1.00 98.69 96 GLU A CA 1
ATOM 740 C C . GLU A 1 96 ? -10.249 0.709 15.615 1.00 98.69 96 GLU A C 1
ATOM 742 O O . GLU A 1 96 ?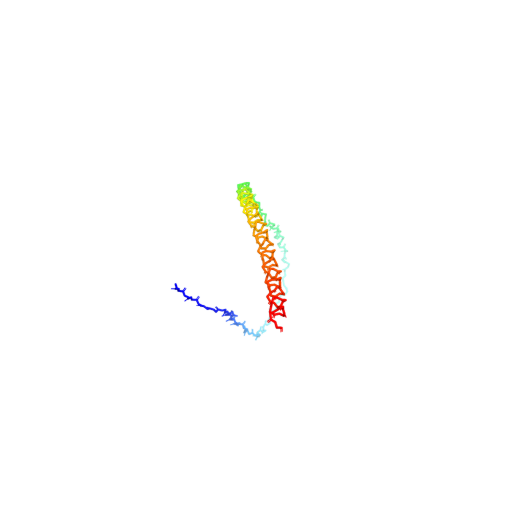 -10.571 0.708 16.802 1.00 98.69 96 GLU A O 1
ATOM 747 N N . GLN A 1 97 ? -11.162 0.833 14.647 1.00 98.56 97 GLN A N 1
ATOM 748 C CA . GLN A 1 97 ? -12.598 0.974 14.928 1.00 98.56 97 GLN A CA 1
ATOM 749 C C . GLN A 1 97 ? -13.145 -0.189 15.763 1.00 98.56 97 GLN A C 1
ATOM 751 O O . GLN A 1 97 ? -13.830 0.034 16.756 1.00 98.56 97 GLN A O 1
ATOM 756 N N . LEU A 1 98 ? -12.814 -1.434 15.406 1.00 98.69 98 LEU A N 1
ATOM 757 C CA . LEU A 1 98 ? -13.268 -2.613 16.151 1.00 98.69 98 LEU A CA 1
ATOM 758 C C . LEU A 1 98 ? -12.712 -2.655 17.581 1.00 98.69 98 LEU A C 1
ATOM 760 O O . LEU A 1 98 ? -13.397 -3.104 18.498 1.00 98.69 98 LEU A O 1
ATOM 764 N N . ILE A 1 99 ? -11.477 -2.189 17.788 1.00 98.69 99 ILE A N 1
ATOM 765 C CA . ILE A 1 99 ? -10.890 -2.057 19.127 1.00 98.69 99 ILE A CA 1
ATOM 766 C C . ILE A 1 99 ? -11.685 -1.038 19.948 1.00 98.69 99 ILE A C 1
ATOM 768 O O . ILE A 1 99 ? -12.051 -1.327 21.088 1.00 98.69 99 ILE A O 1
ATOM 772 N N . GLN A 1 100 ? -12.018 0.110 19.358 1.00 98.69 100 GLN A N 1
ATOM 773 C CA . GLN A 1 100 ? -12.814 1.143 20.018 1.00 98.69 100 GLN A CA 1
ATOM 774 C C . GLN A 1 100 ? -14.231 0.655 20.349 1.00 98.69 100 GLN A C 1
ATOM 776 O O . GLN A 1 100 ? -14.676 0.836 21.482 1.00 98.69 100 GLN A O 1
ATOM 781 N N . GLU A 1 101 ? -14.909 -0.014 19.410 1.00 98.62 101 GLU A N 1
ATOM 782 C CA . GLU A 1 101 ? -16.227 -0.638 19.614 1.00 98.62 101 GLU A CA 1
ATOM 783 C C . GLU A 1 101 ? -16.192 -1.689 20.737 1.00 98.62 101 GLU A C 1
ATOM 785 O O . GLU A 1 101 ? -17.079 -1.754 21.587 1.00 98.62 101 GLU A O 1
ATOM 790 N N . ARG A 1 102 ? -15.141 -2.512 20.796 1.00 98.69 102 ARG A N 1
ATOM 791 C CA . ARG A 1 102 ? -14.967 -3.471 21.893 1.00 98.69 102 ARG A CA 1
ATOM 792 C C . ARG A 1 102 ? -14.821 -2.750 23.236 1.00 98.69 102 ARG A C 1
ATOM 794 O O . ARG A 1 102 ? -15.431 -3.160 24.221 1.00 98.69 102 ARG A O 1
ATOM 801 N N . ASP A 1 103 ? -14.024 -1.690 23.296 1.00 98.62 103 ASP A N 1
ATOM 802 C CA . ASP A 1 103 ? -13.751 -0.973 24.545 1.00 98.62 103 ASP A CA 1
ATOM 803 C C . ASP A 1 103 ? -14.964 -0.175 25.042 1.00 98.62 103 ASP A C 1
ATOM 805 O O . ASP A 1 103 ? -15.162 -0.025 26.252 1.00 98.62 103 ASP A O 1
ATOM 809 N N . THR A 1 104 ? -15.812 0.328 24.141 1.00 98.56 104 THR A N 1
ATOM 810 C CA . THR A 1 104 ? -17.112 0.898 24.524 1.00 98.56 104 THR A CA 1
ATOM 811 C C . THR A 1 104 ? -18.027 -0.178 25.098 1.00 98.56 104 THR A C 1
ATOM 813 O O . THR A 1 104 ? -18.530 0.009 26.205 1.00 98.56 104 THR A O 1
ATOM 816 N N . LEU A 1 105 ? -18.155 -1.334 24.440 1.00 98.56 105 LEU A N 1
ATOM 817 C CA . LEU A 1 105 ? -18.983 -2.442 24.928 1.00 98.56 105 LEU A CA 1
ATOM 818 C C . LEU A 1 105 ? -18.526 -2.967 26.293 1.00 98.56 105 LEU A C 1
ATOM 820 O O . LEU A 1 105 ? -19.358 -3.211 27.165 1.00 98.56 105 LEU A O 1
ATOM 824 N N . ILE A 1 106 ? -17.216 -3.102 26.515 1.00 98.62 106 ILE A N 1
ATOM 825 C CA . ILE A 1 106 ? -16.668 -3.510 27.817 1.00 98.62 106 ILE A CA 1
ATOM 826 C C . ILE A 1 106 ? -17.060 -2.503 28.903 1.00 98.62 106 ILE A C 1
ATOM 828 O O . ILE A 1 106 ? -17.503 -2.904 29.981 1.00 98.62 106 ILE A O 1
ATOM 832 N N . ARG A 1 107 ? -16.931 -1.198 28.627 1.00 98.50 107 ARG A N 1
ATOM 833 C CA . ARG A 1 107 ? -17.320 -0.147 29.578 1.00 98.50 107 ARG A CA 1
ATOM 834 C C . ARG A 1 107 ? -18.816 -0.172 29.872 1.00 98.50 107 ARG A C 1
ATOM 836 O O . ARG A 1 107 ? -19.193 -0.104 31.037 1.00 98.50 107 ARG A O 1
ATOM 843 N N . GLU A 1 108 ? -19.657 -0.311 28.853 1.00 98.25 108 GLU A N 1
ATOM 844 C CA . GLU A 1 108 ? -21.110 -0.411 29.024 1.00 98.25 108 GLU A CA 1
ATOM 845 C C . GLU A 1 108 ? -21.529 -1.655 29.810 1.00 98.25 108 GLU A C 1
ATOM 847 O O . GLU A 1 108 ? -22.414 -1.589 30.663 1.00 98.25 108 GLU A O 1
ATOM 852 N N . LEU A 1 109 ? -20.896 -2.799 29.554 1.00 98.38 109 LEU A N 1
ATOM 853 C CA . LEU A 1 109 ? -21.171 -4.016 30.306 1.00 98.38 109 LEU A CA 1
ATOM 854 C C . LEU A 1 109 ? -20.771 -3.844 31.776 1.00 98.38 109 LEU A C 1
ATOM 856 O O . LEU A 1 109 ? -21.541 -4.192 32.669 1.00 98.38 109 LEU A O 1
ATOM 860 N N . ALA A 1 110 ? -19.595 -3.267 32.032 1.00 98.25 110 ALA A N 1
ATOM 861 C CA . ALA A 1 110 ? -19.114 -3.020 33.385 1.00 98.25 110 ALA A CA 1
ATOM 862 C C . ALA A 1 110 ? -20.056 -2.092 34.168 1.00 98.25 110 ALA A C 1
ATOM 864 O O . ALA A 1 110 ? -20.383 -2.386 35.318 1.00 98.25 110 ALA A O 1
ATOM 865 N N . THR A 1 111 ? -20.544 -1.007 33.555 1.00 97.94 111 THR A N 1
ATOM 866 C CA . THR A 1 111 ? -21.485 -0.090 34.219 1.00 97.94 111 THR A CA 1
ATOM 867 C C . THR A 1 111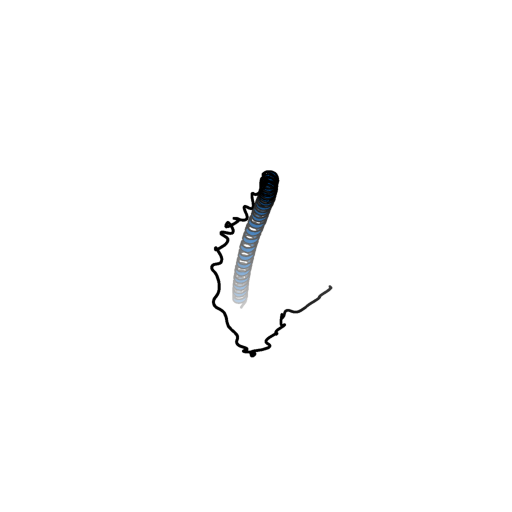 ? -22.824 -0.759 34.513 1.00 97.94 111 THR A C 1
ATOM 869 O O . THR A 1 111 ? -23.340 -0.600 35.618 1.00 97.94 111 THR A O 1
ATOM 872 N N . ARG A 1 112 ? -23.365 -1.558 33.583 1.00 97.62 112 ARG A N 1
ATOM 873 C CA . ARG A 1 112 ? -24.602 -2.325 33.813 1.00 97.62 112 ARG A CA 1
ATOM 874 C C . ARG A 1 112 ? -24.452 -3.306 34.972 1.00 97.62 112 ARG A C 1
ATOM 876 O O . ARG A 1 112 ? -25.281 -3.298 35.874 1.00 97.62 112 ARG A O 1
ATOM 883 N N . LEU A 1 113 ? -23.363 -4.074 35.001 1.00 97.56 113 LEU A N 1
ATOM 884 C CA . LEU A 1 113 ? -23.092 -5.024 36.083 1.00 97.56 113 LEU A CA 1
ATOM 885 C C . LEU A 1 113 ? -22.955 -4.335 37.448 1.00 97.56 113 LEU A C 1
ATOM 887 O O . LEU A 1 113 ? -23.434 -4.859 38.454 1.00 97.56 113 LEU A O 1
ATOM 891 N N . LEU A 1 114 ? -22.326 -3.157 37.499 1.00 97.19 114 LEU A N 1
ATOM 892 C CA . LEU A 1 114 ? -22.231 -2.370 38.730 1.00 97.19 114 LEU A CA 1
ATOM 893 C C . LEU A 1 114 ? -23.607 -1.891 39.210 1.00 97.19 114 LEU A C 1
ATOM 895 O O . LEU A 1 114 ? -23.902 -2.001 40.400 1.00 97.19 114 LEU A O 1
ATOM 899 N N . LEU A 1 115 ? -24.454 -1.400 38.302 1.00 96.94 115 LEU A N 1
ATOM 900 C CA . LEU A 1 115 ? -25.815 -0.965 38.627 1.00 96.94 115 LEU A CA 1
ATOM 901 C C . LEU A 1 115 ? -26.694 -2.130 39.092 1.00 96.94 115 LEU A C 1
ATOM 903 O O . LEU A 1 115 ? -27.420 -1.995 40.076 1.00 96.94 115 LEU A O 1
ATOM 907 N N . ASP A 1 116 ? -26.615 -3.281 38.427 1.00 96.75 116 ASP A N 1
ATOM 908 C CA . ASP A 1 116 ? -27.380 -4.468 38.813 1.00 96.75 116 ASP A CA 1
ATOM 909 C C . ASP A 1 116 ? -26.958 -4.979 40.192 1.00 96.75 116 ASP A C 1
ATOM 911 O O . ASP A 1 116 ? -27.813 -5.323 41.006 1.00 96.75 116 ASP A O 1
ATOM 915 N N . ARG A 1 117 ? -25.659 -4.935 40.510 1.00 95.88 117 ARG A N 1
ATOM 916 C CA . ARG A 1 117 ? -25.161 -5.264 41.851 1.00 95.88 117 ARG A CA 1
ATOM 917 C C . ARG A 1 117 ? -25.656 -4.288 42.918 1.00 95.88 117 ARG A C 1
ATOM 919 O O . ARG A 1 117 ? -25.987 -4.723 44.013 1.00 95.88 117 ARG A O 1
ATOM 926 N N . GLN A 1 118 ? -25.710 -2.989 42.620 1.00 93.94 118 GLN A N 1
ATOM 927 C CA . GLN A 1 118 ? -26.242 -1.988 43.553 1.00 93.94 118 GLN A CA 1
ATOM 928 C C . GLN A 1 118 ? -27.731 -2.188 43.839 1.00 93.94 118 GLN A C 1
ATOM 930 O O . GLN A 1 118 ? -28.158 -1.959 44.958 1.00 93.94 118 GLN A O 1
ATOM 935 N N . ARG A 1 119 ? -28.516 -2.633 42.852 1.00 93.50 119 ARG A N 1
ATOM 936 C CA . ARG A 1 119 ? -29.952 -2.918 43.026 1.00 93.50 119 ARG A CA 1
ATOM 937 C C . ARG A 1 119 ? -30.237 -4.166 43.865 1.00 93.50 119 ARG A C 1
ATOM 939 O O . ARG A 1 119 ? -31.374 -4.359 44.279 1.00 93.50 119 ARG A O 1
ATOM 946 N N . GLN A 1 120 ? -29.244 -5.035 44.041 1.00 90.81 120 GLN A N 1
ATOM 947 C CA . GLN A 1 120 ? -29.353 -6.277 44.811 1.00 90.81 120 GLN A CA 1
ATOM 948 C C . GLN A 1 120 ? -28.935 -6.119 46.284 1.00 90.81 120 GLN A C 1
ATOM 950 O O . GLN A 1 120 ? -29.106 -7.069 47.047 1.00 90.81 120 GLN A O 1
ATOM 955 N N . LEU A 1 121 ? -28.372 -4.966 46.666 1.00 70.31 121 LEU A N 1
ATOM 956 C CA . LEU A 1 121 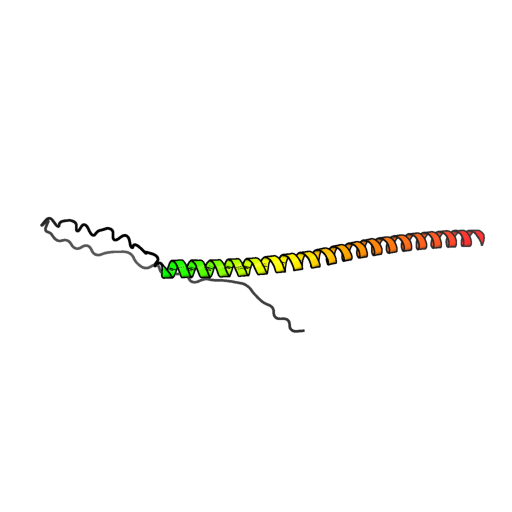? -27.982 -4.605 48.035 1.00 70.31 121 LEU A CA 1
ATOM 957 C C . LEU A 1 121 ? -29.026 -3.677 48.662 1.00 70.31 121 LEU A C 1
ATOM 959 O O . LEU A 1 121 ? -29.247 -3.820 49.883 1.00 70.31 121 LEU A O 1
#

Radius of gyration: 42.14 Å; chains: 1; bounding box: 113×49×87 Å

Secondary structure (DSSP, 8-state):
-------------------------------------------------HHHHHHHHHHHHHHHHHHHHHHHHHHHHHHHHHHHHHHHHHHHHHHHHHHHHHHHHHHHHHHHHHHHHHHT-

Foldseek 3Di:
DDDDDDDDDDDDDDDDDDDDDDDDDDDDDDDDDDDPPPPDPPPVPPPCPPVNVVVVVVVVVVVVVVVVVVVVVVVVVVVVVVVVVVVVVVVVVVVVVVVVVVVVVVVVVVVVVVVVVVVVD

pLDDT: mean 74.49, std 26.82, range [30.72, 98.69]

Organism: Giardia intestinalis (strain P15) (NCBI:txid658858)

Sequence (121 aa):
MLTRNSLLDTPMYSTSRKNRSISSDSSLYLCQSQVMPTTSLESSQYSLDASDSMYLLAATQRTIATLTTENEELREHISVLSNALQSSTTLLDRKEQLIQERDTLIRELATRLLLDRQRQL